Protein AF-A0A285Q2E7-F1 (afdb_monomer_lite)

Radius of gyration: 13.76 Å; chains: 1; bounding box: 37×29×34 Å

Secondary structure (DSSP, 8-state):
----PPPPGGGS---GGGEEEEEEEEE---TT-SEEEEEEEETTEEEEEEEETTS-S-TTS-EEEEEEEETTS--EEEEEEEEETTEEEEEEEE--HHHHHHH-

pLDDT: mean 83.94, std 13.63, range [31.27, 96.75]

Structure (mmCIF, N/CA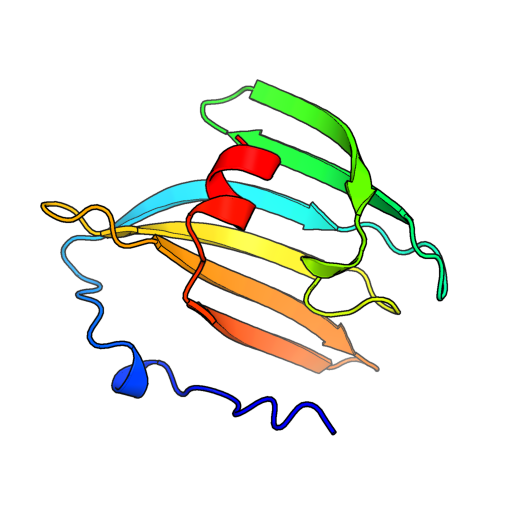/C/O backbone):
data_AF-A0A285Q2E7-F1
#
_entry.id   AF-A0A285Q2E7-F1
#
loop_
_atom_site.group_PDB
_atom_site.id
_atom_site.type_symbol
_atom_site.label_atom_id
_atom_site.label_alt_id
_atom_site.label_comp_id
_atom_site.label_asym_id
_atom_site.label_entity_id
_atom_site.label_seq_id
_atom_site.pdbx_PDB_ins_code
_atom_site.Cartn_x
_atom_site.Cartn_y
_atom_site.Cartn_z
_atom_site.occupancy
_atom_site.B_iso_or_equiv
_atom_site.auth_seq_id
_atom_site.auth_comp_id
_atom_site.auth_asym_id
_atom_site.auth_atom_id
_atom_site.pdbx_PDB_model_num
ATOM 1 N N . MET A 1 1 ? 23.354 -3.240 5.423 1.00 31.70 1 MET A N 1
ATOM 2 C CA . MET A 1 1 ? 22.626 -4.405 4.874 1.00 31.70 1 MET A CA 1
ATOM 3 C C . MET A 1 1 ? 21.254 -4.438 5.522 1.00 31.70 1 MET A C 1
ATOM 5 O O . MET A 1 1 ? 21.171 -4.747 6.703 1.00 31.70 1 MET A O 1
ATOM 9 N N . SER A 1 2 ? 20.209 -4.038 4.797 1.00 31.27 2 SER A N 1
ATOM 10 C CA . SER A 1 2 ? 18.835 -4.167 5.291 1.00 31.27 2 SER A CA 1
ATOM 11 C C . SER A 1 2 ? 18.463 -5.649 5.264 1.00 31.27 2 SER A C 1
ATOM 13 O O . SER A 1 2 ? 18.425 -6.256 4.195 1.00 31.27 2 SER A O 1
ATOM 15 N N . LYS A 1 3 ? 18.283 -6.256 6.440 1.00 31.28 3 LYS A N 1
ATOM 16 C CA . LYS A 1 3 ? 17.742 -7.611 6.579 1.00 31.28 3 LYS A CA 1
ATOM 17 C C . LYS A 1 3 ? 16.225 -7.508 6.426 1.00 31.28 3 LYS A C 1
ATOM 19 O O . LYS A 1 3 ? 15.515 -7.491 7.424 1.00 31.28 3 LYS A O 1
ATOM 24 N N . VAL A 1 4 ? 15.735 -7.358 5.197 1.00 40.91 4 VAL A N 1
ATOM 25 C CA . VAL A 1 4 ? 14.288 -7.386 4.944 1.00 40.91 4 VAL A CA 1
ATOM 26 C C . VAL A 1 4 ? 13.835 -8.830 5.150 1.00 40.91 4 VAL A C 1
ATOM 28 O O . VAL A 1 4 ? 14.170 -9.704 4.353 1.00 40.91 4 VAL A O 1
ATOM 31 N N . LYS A 1 5 ? 13.173 -9.098 6.278 1.00 49.78 5 LYS A N 1
ATOM 32 C CA . LYS A 1 5 ? 12.521 -10.380 6.545 1.00 49.78 5 LYS A CA 1
ATOM 33 C C . LYS A 1 5 ? 11.167 -10.336 5.846 1.00 49.78 5 LYS A C 1
ATOM 35 O O . LYS A 1 5 ? 10.355 -9.473 6.157 1.00 49.78 5 LYS A O 1
ATOM 40 N N . GLU A 1 6 ? 10.949 -11.245 4.908 1.00 56.50 6 GLU A N 1
ATOM 41 C CA . GLU A 1 6 ? 9.616 -11.508 4.375 1.00 56.50 6 GLU A CA 1
ATOM 42 C C . GLU A 1 6 ? 8.767 -12.082 5.518 1.00 56.50 6 GLU A C 1
ATOM 44 O O . GLU A 1 6 ? 9.124 -13.111 6.102 1.00 56.50 6 GLU A O 1
ATOM 49 N N . LEU A 1 7 ? 7.720 -11.355 5.914 1.00 61.34 7 LEU A N 1
ATOM 50 C CA . LEU A 1 7 ? 6.792 -11.785 6.956 1.00 61.34 7 LEU A CA 1
ATOM 51 C C . LEU A 1 7 ? 5.714 -12.655 6.321 1.00 61.34 7 LEU A C 1
ATOM 53 O O . LEU A 1 7 ? 5.147 -12.300 5.285 1.00 61.34 7 LEU A O 1
ATOM 57 N N . LYS A 1 8 ? 5.426 -13.799 6.943 1.00 66.38 8 LYS A N 1
ATOM 58 C CA . LYS A 1 8 ? 4.215 -14.549 6.611 1.00 66.38 8 LYS A CA 1
ATOM 59 C C . LYS A 1 8 ? 3.034 -13.877 7.289 1.00 66.38 8 LYS A C 1
ATOM 61 O O . LYS A 1 8 ? 3.206 -13.261 8.331 1.00 66.38 8 LYS A O 1
ATOM 66 N N . PHE A 1 9 ? 1.840 -14.033 6.726 1.00 69.62 9 PHE A N 1
ATOM 67 C CA . PHE A 1 9 ? 0.623 -13.478 7.320 1.00 69.62 9 PHE A CA 1
ATOM 68 C C . PHE A 1 9 ? 0.449 -13.898 8.790 1.00 69.62 9 PHE A C 1
ATOM 70 O O . PHE A 1 9 ? 0.187 -13.058 9.643 1.00 69.62 9 PHE A O 1
ATOM 77 N N . ASP A 1 10 ? 0.708 -15.172 9.092 1.00 74.94 10 ASP A N 1
ATOM 78 C CA . ASP A 1 10 ? 0.620 -15.728 10.449 1.00 74.94 10 ASP A CA 1
ATOM 79 C C . ASP A 1 10 ? 1.599 -15.073 11.446 1.00 74.94 10 ASP A C 1
ATOM 81 O O . ASP A 1 10 ? 1.396 -15.168 12.651 1.00 74.94 10 ASP A O 1
ATOM 85 N N . ASP A 1 11 ? 2.647 -14.390 10.964 1.00 77.81 11 ASP A N 1
ATOM 86 C CA . ASP A 1 11 ? 3.596 -13.652 11.808 1.00 77.81 11 ASP A CA 1
ATOM 87 C C . ASP A 1 11 ? 3.072 -12.254 12.212 1.00 77.81 11 ASP A C 1
ATOM 89 O O . ASP A 1 11 ? 3.754 -11.550 12.955 1.00 77.81 11 ASP A O 1
ATOM 93 N N . ILE A 1 12 ? 1.926 -11.805 11.680 1.00 76.56 12 ILE A N 1
ATOM 94 C CA . ILE A 1 12 ? 1.459 -10.408 11.780 1.00 76.56 12 ILE A CA 1
ATOM 95 C C . ILE A 1 12 ? 0.491 -10.196 12.963 1.00 76.56 12 ILE A C 1
ATOM 97 O O . ILE A 1 12 ? 0.164 -9.054 13.261 1.00 76.56 12 ILE A O 1
ATOM 101 N N . GLU A 1 13 ? 0.081 -11.254 13.679 1.00 77.12 13 GLU A N 1
ATOM 102 C CA . GLU A 1 13 ? -0.862 -11.190 14.825 1.00 77.12 13 GLU A CA 1
ATOM 103 C C . GLU A 1 13 ? -2.126 -10.341 14.539 1.00 77.12 13 GLU A C 1
ATOM 105 O O . GLU A 1 13 ? -2.688 -9.730 15.439 1.00 77.12 13 GLU A O 1
ATOM 110 N N . PHE A 1 14 ? -2.561 -10.288 13.274 1.00 80.69 14 PHE A N 1
ATOM 111 C CA . PHE A 1 14 ? -3.649 -9.431 12.795 1.00 80.69 14 PHE A CA 1
ATOM 112 C C . PHE A 1 14 ? -4.947 -10.227 12.644 1.00 80.69 14 PHE A C 1
ATOM 114 O O . PHE A 1 14 ? -4.971 -11.242 11.937 1.00 80.69 14 PHE A O 1
ATOM 121 N N . GLU A 1 15 ? -6.036 -9.760 13.253 1.00 78.81 15 GLU A N 1
ATOM 122 C CA . GLU A 1 15 ? -7.335 -10.434 13.199 1.00 78.81 15 GLU A CA 1
ATOM 123 C C . GLU A 1 15 ? -8.091 -10.085 11.901 1.00 78.81 15 GLU A C 1
ATOM 125 O O . GLU A 1 15 ? -8.545 -8.963 11.678 1.00 78.81 15 GLU A O 1
ATOM 130 N N . ILE A 1 16 ? -8.214 -11.059 10.987 1.00 67.69 16 ILE A N 1
ATOM 131 C CA . ILE A 1 16 ? -8.817 -10.853 9.653 1.00 67.69 16 ILE A CA 1
ATOM 132 C C . ILE A 1 16 ? -10.320 -10.557 9.737 1.00 67.69 16 ILE A C 1
ATOM 134 O O . ILE A 1 16 ? -10.838 -9.757 8.953 1.00 67.69 16 ILE A O 1
ATOM 138 N N . ASP A 1 17 ? -11.029 -11.240 10.632 1.00 77.12 17 ASP A N 1
ATOM 139 C CA . ASP A 1 17 ? -12.489 -11.189 10.767 1.00 77.12 17 ASP A CA 1
ATOM 140 C C . ASP A 1 17 ? -13.006 -9.860 11.327 1.00 77.12 17 ASP A C 1
ATOM 142 O O . ASP A 1 17 ? -14.178 -9.536 11.134 1.00 77.12 17 ASP A O 1
ATOM 146 N N . SER A 1 18 ? -12.114 -9.067 11.914 1.00 75.38 18 SER A N 1
ATOM 147 C CA . SER A 1 18 ? -12.376 -7.729 12.434 1.00 75.38 18 SER A CA 1
ATOM 148 C C . SER A 1 18 ? -11.599 -6.678 11.639 1.00 75.38 18 SER A C 1
ATOM 150 O O . SER A 1 18 ? -11.003 -5.788 12.223 1.00 75.38 18 SER A O 1
ATOM 152 N N . SER A 1 19 ? -11.516 -6.775 10.306 1.00 82.44 19 SER A N 1
ATOM 153 C CA . SER A 1 19 ? -10.682 -5.865 9.503 1.00 82.44 19 SER A CA 1
ATOM 154 C C . SER A 1 19 ? -11.420 -5.175 8.356 1.00 82.44 19 SER A C 1
ATOM 156 O O . SER A 1 19 ? -12.311 -5.739 7.719 1.00 82.44 19 SER A O 1
ATOM 158 N N . GLN A 1 20 ? -11.019 -3.934 8.054 1.00 88.69 20 GLN A N 1
ATOM 159 C CA . GLN A 1 20 ? -11.637 -3.113 7.016 1.00 88.69 20 GLN A CA 1
ATOM 160 C C . GLN A 1 20 ? -10.602 -2.499 6.066 1.00 88.69 20 GLN A C 1
ATOM 162 O O . GLN A 1 20 ? -9.702 -1.756 6.467 1.00 88.69 20 GLN A O 1
ATOM 167 N N . GLN A 1 21 ? -10.772 -2.739 4.761 1.00 90.94 21 GLN A N 1
ATOM 168 C CA . GLN A 1 21 ? -10.076 -1.966 3.732 1.00 90.94 21 GLN A CA 1
ATOM 169 C C . GLN A 1 21 ? -10.532 -0.505 3.785 1.00 90.94 21 GLN A C 1
ATOM 171 O O . GLN A 1 21 ? -11.721 -0.221 3.637 1.00 90.94 21 GLN A O 1
ATOM 176 N N . PHE A 1 22 ? -9.586 0.431 3.876 1.00 92.94 22 PHE A N 1
ATOM 177 C CA . PHE A 1 22 ? -9.906 1.862 3.848 1.00 92.94 22 PHE A CA 1
ATOM 178 C C . PHE A 1 22 ? -9.281 2.616 2.671 1.00 92.94 22 PHE A C 1
ATOM 180 O O . PHE A 1 22 ? -9.767 3.694 2.319 1.00 92.94 22 PHE A O 1
ATOM 187 N N . ALA A 1 23 ? -8.231 2.079 2.044 1.00 95.38 23 ALA A N 1
ATOM 188 C CA . ALA A 1 23 ? -7.595 2.715 0.895 1.00 95.38 23 ALA A CA 1
ATOM 189 C C . ALA A 1 23 ? -6.951 1.718 -0.073 1.00 95.38 23 ALA A C 1
ATOM 191 O O . ALA A 1 23 ? -6.527 0.625 0.305 1.00 95.38 23 ALA A O 1
ATOM 192 N N . THR A 1 24 ? -6.827 2.140 -1.327 1.00 96.56 24 THR A N 1
ATOM 193 C CA . THR A 1 24 ? -6.008 1.487 -2.351 1.00 96.56 24 THR A CA 1
ATOM 194 C C . THR A 1 24 ? -4.976 2.483 -2.856 1.00 96.56 24 THR A C 1
ATOM 196 O O . THR A 1 24 ? -5.320 3.619 -3.174 1.00 96.56 24 THR A O 1
ATOM 199 N N . VAL A 1 25 ? -3.717 2.066 -2.934 1.00 95.31 25 VAL A N 1
ATOM 200 C CA . VAL A 1 25 ? -2.599 2.890 -3.390 1.00 95.31 25 VAL A CA 1
ATOM 201 C C . VAL A 1 25 ? -1.915 2.204 -4.560 1.00 95.31 25 VAL A C 1
ATOM 203 O O . VAL A 1 25 ? -1.535 1.036 -4.476 1.00 95.31 25 VAL A O 1
ATOM 206 N N . LEU A 1 26 ? -1.765 2.934 -5.657 1.00 94.12 26 LEU A N 1
ATOM 207 C CA . LEU A 1 26 ? -1.045 2.496 -6.843 1.00 94.12 26 LEU A CA 1
ATOM 208 C C . LEU A 1 26 ? 0.296 3.223 -6.886 1.00 94.12 26 LEU A C 1
ATOM 210 O O . LEU A 1 26 ? 0.333 4.452 -6.839 1.00 94.12 26 LEU A O 1
ATOM 214 N N . PHE A 1 27 ? 1.373 2.454 -6.997 1.00 91.88 27 PHE A N 1
ATOM 215 C CA . PHE A 1 27 ? 2.721 2.959 -7.221 1.00 91.88 27 PHE A CA 1
ATOM 216 C C . PHE A 1 27 ? 3.079 2.720 -8.681 1.00 91.88 27 PHE A C 1
ATOM 218 O O . PHE A 1 27 ? 3.179 1.569 -9.134 1.00 91.88 27 PHE A O 1
ATOM 225 N N . ASP A 1 28 ? 3.225 3.805 -9.433 1.00 87.69 28 ASP A N 1
ATOM 226 C CA . ASP A 1 28 ? 3.538 3.730 -10.849 1.00 87.69 28 ASP A CA 1
ATOM 227 C C . ASP A 1 28 ? 5.031 3.485 -11.082 1.00 87.69 28 ASP A C 1
ATOM 229 O O . ASP A 1 28 ? 5.906 3.849 -10.291 1.00 87.69 28 ASP A O 1
ATOM 233 N N . ARG A 1 29 ? 5.338 2.824 -12.199 1.00 78.56 29 ARG A N 1
ATOM 234 C CA . ARG A 1 29 ? 6.725 2.530 -12.553 1.00 78.56 29 ARG A CA 1
ATOM 235 C C . ARG A 1 29 ? 7.375 3.782 -13.123 1.00 78.56 29 ARG A C 1
ATOM 237 O O . ARG A 1 29 ? 7.051 4.159 -14.245 1.00 78.56 29 ARG A O 1
ATOM 244 N N . ASP A 1 30 ? 8.395 4.277 -12.436 1.00 71.81 30 ASP A N 1
ATOM 245 C CA . ASP A 1 30 ? 9.367 5.198 -13.016 1.00 71.81 30 ASP A CA 1
ATOM 246 C C . ASP A 1 30 ? 10.782 4.720 -12.663 1.00 71.81 30 ASP A C 1
ATOM 248 O O . ASP A 1 30 ? 11.188 4.707 -11.506 1.00 71.81 30 ASP A O 1
ATOM 252 N N . GLY A 1 31 ? 11.470 4.129 -13.644 1.00 64.88 31 GLY A N 1
ATOM 253 C CA . GLY A 1 31 ? 12.588 3.204 -13.423 1.00 64.88 31 GLY A CA 1
ATOM 254 C C . GLY A 1 31 ? 13.694 3.742 -12.510 1.00 64.88 31 GLY A C 1
ATOM 255 O O . GLY A 1 31 ? 14.235 4.798 -12.784 1.00 64.88 31 GLY A O 1
ATOM 256 N N . ASP A 1 32 ? 14.048 2.983 -11.464 1.00 68.94 32 ASP A N 1
ATOM 257 C CA . ASP A 1 32 ? 15.116 3.254 -10.477 1.00 68.94 32 ASP A CA 1
ATOM 258 C C . ASP A 1 32 ? 15.163 4.684 -9.891 1.00 68.94 32 ASP A C 1
ATOM 260 O O . ASP A 1 32 ? 16.127 5.028 -9.207 1.00 68.94 32 ASP A O 1
ATOM 264 N N . GLN A 1 33 ? 14.116 5.491 -10.089 1.00 79.50 33 GLN A N 1
ATOM 265 C CA . GLN A 1 33 ? 14.046 6.859 -9.594 1.00 79.50 33 GLN A CA 1
ATOM 266 C C . GLN A 1 33 ? 13.784 6.890 -8.085 1.00 79.50 33 GLN A C 1
ATOM 268 O O . GLN A 1 33 ? 13.231 5.953 -7.493 1.00 79.50 33 GLN A O 1
ATOM 273 N N . GLU A 1 34 ? 14.211 7.980 -7.447 1.00 82.94 34 GLU A N 1
ATOM 274 C CA . GLU A 1 34 ? 13.914 8.242 -6.035 1.00 82.94 34 GLU A CA 1
ATOM 275 C C . GLU A 1 34 ? 12.444 8.614 -5.825 1.00 82.94 34 GLU A C 1
ATOM 277 O O . GLU A 1 34 ? 11.876 8.284 -4.785 1.00 82.94 34 GLU A O 1
ATOM 282 N N . GLU A 1 35 ? 11.818 9.210 -6.839 1.00 87.56 35 GLU A N 1
ATOM 283 C CA . GLU A 1 35 ? 10.401 9.556 -6.849 1.00 87.56 35 GLU A CA 1
ATOM 284 C C . GLU A 1 35 ? 9.577 8.541 -7.661 1.00 87.56 35 GLU A C 1
ATOM 286 O O . GLU A 1 35 ? 10.068 7.889 -8.583 1.00 87.56 35 GLU A O 1
ATOM 291 N N . THR A 1 36 ? 8.307 8.382 -7.300 1.00 89.94 36 THR A N 1
ATOM 292 C CA . THR A 1 36 ? 7.314 7.561 -8.003 1.00 89.94 36 THR A CA 1
ATOM 293 C C . THR A 1 36 ? 5.981 8.301 -8.024 1.00 89.94 36 THR A C 1
ATOM 295 O O . THR A 1 36 ? 5.640 9.016 -7.079 1.00 89.94 36 THR A O 1
ATOM 298 N N . LEU A 1 37 ? 5.212 8.142 -9.100 1.00 92.06 37 LEU A N 1
ATOM 299 C CA . LEU A 1 37 ? 3.843 8.638 -9.145 1.00 92.06 37 LEU A CA 1
ATOM 300 C C . LEU A 1 37 ? 2.970 7.750 -8.251 1.00 92.06 37 LEU A C 1
ATOM 302 O O . LEU A 1 37 ? 2.813 6.552 -8.497 1.00 92.06 37 LEU A O 1
ATOM 306 N N . ILE A 1 38 ? 2.396 8.345 -7.212 1.00 94.31 38 ILE A N 1
ATOM 307 C CA . ILE A 1 38 ? 1.532 7.676 -6.244 1.00 94.31 38 ILE A CA 1
ATOM 308 C C . ILE A 1 38 ? 0.094 8.102 -6.513 1.00 94.31 38 ILE A C 1
ATOM 310 O O . ILE A 1 38 ? -0.214 9.292 -6.583 1.00 94.31 38 ILE A O 1
ATOM 314 N N . THR A 1 39 ? -0.802 7.126 -6.650 1.00 96.50 39 THR A N 1
ATOM 315 C CA . THR A 1 39 ? -2.248 7.366 -6.745 1.00 96.50 39 THR A CA 1
ATOM 316 C C . THR A 1 39 ? -2.952 6.724 -5.562 1.00 96.50 39 THR A C 1
ATOM 318 O O . THR A 1 39 ? -2.920 5.506 -5.409 1.00 96.50 39 THR A O 1
ATOM 321 N N . VAL A 1 40 ? -3.618 7.535 -4.745 1.00 96.56 40 VAL A N 1
ATOM 322 C CA . VAL A 1 40 ? -4.372 7.112 -3.564 1.00 96.56 40 VAL A CA 1
ATOM 323 C C . VAL A 1 40 ? -5.869 7.186 -3.852 1.00 96.56 40 VAL A C 1
ATOM 325 O O . VAL A 1 40 ? -6.393 8.242 -4.204 1.00 96.56 40 VAL A O 1
ATOM 328 N N . ILE A 1 41 ? -6.565 6.068 -3.656 1.00 96.50 41 ILE A N 1
ATOM 329 C CA . ILE A 1 41 ? -8.017 5.932 -3.776 1.00 96.50 41 ILE A CA 1
ATOM 330 C C . ILE A 1 41 ? -8.579 5.626 -2.384 1.00 96.50 41 ILE A C 1
ATOM 332 O O . ILE A 1 41 ? -8.348 4.546 -1.838 1.00 96.50 41 ILE A O 1
ATOM 336 N N . LYS A 1 42 ? -9.309 6.575 -1.792 1.00 94.81 42 LYS A N 1
ATOM 337 C CA . LYS A 1 42 ? -9.835 6.477 -0.417 1.00 94.81 42 LYS A CA 1
ATOM 338 C C . LYS A 1 42 ? -11.171 7.203 -0.302 1.00 94.81 42 LYS A C 1
ATOM 340 O O . LYS A 1 42 ? -11.285 8.359 -0.699 1.00 94.81 42 LYS A O 1
ATOM 345 N N . GLY A 1 43 ? -12.190 6.532 0.244 1.00 90.06 43 GLY A N 1
ATOM 346 C CA . GLY A 1 43 ? -13.509 7.136 0.496 1.00 90.06 43 GLY A CA 1
ATOM 347 C C . GLY A 1 43 ? -14.163 7.767 -0.742 1.00 90.06 43 GLY A C 1
ATOM 348 O O . GLY A 1 43 ? -14.743 8.846 -0.647 1.00 90.06 43 GLY A O 1
ATOM 349 N N . GLY A 1 44 ? -13.997 7.149 -1.918 1.00 89.94 44 GLY A N 1
ATOM 350 C CA . GLY A 1 44 ? -14.513 7.660 -3.195 1.00 89.94 44 GLY A CA 1
ATOM 351 C C . GLY A 1 44 ? -13.729 8.832 -3.799 1.00 89.94 44 GLY A C 1
ATOM 352 O O . GLY A 1 44 ? -14.116 9.340 -4.848 1.00 89.94 44 GLY A O 1
ATOM 353 N N . LYS A 1 45 ? -12.629 9.263 -3.170 1.00 94.50 45 LYS A N 1
ATOM 354 C CA . LYS A 1 45 ? -11.734 10.308 -3.682 1.00 94.50 45 LYS A CA 1
ATOM 355 C C . LYS A 1 45 ? -10.481 9.692 -4.294 1.00 94.50 45 LYS A C 1
ATOM 357 O O . LYS A 1 45 ? -10.010 8.655 -3.826 1.00 94.50 45 LYS A O 1
ATOM 362 N N . ILE A 1 46 ? -9.946 10.363 -5.312 1.00 96.75 46 ILE A N 1
ATOM 363 C CA . ILE A 1 46 ? -8.696 10.007 -5.987 1.00 96.75 46 ILE A CA 1
ATOM 364 C C . ILE A 1 46 ? -7.738 11.188 -5.839 1.00 96.75 46 ILE A C 1
ATOM 366 O O . ILE A 1 46 ? -8.052 12.286 -6.293 1.00 96.75 46 ILE A O 1
ATOM 370 N N . ASN A 1 47 ? -6.583 10.951 -5.221 1.00 96.44 47 ASN A N 1
ATOM 371 C CA . ASN A 1 47 ? -5.494 11.917 -5.100 1.00 96.44 47 ASN A CA 1
ATOM 372 C C . ASN A 1 47 ? -4.250 11.347 -5.779 1.00 96.44 47 ASN A C 1
ATOM 374 O O . ASN A 1 47 ? -3.915 10.184 -5.567 1.00 96.44 47 ASN A O 1
ATOM 378 N N . GLN A 1 48 ? -3.559 12.156 -6.577 1.00 96.31 48 GLN A N 1
ATOM 379 C CA . GLN A 1 48 ? -2.353 11.740 -7.286 1.00 96.31 48 GLN A CA 1
ATOM 380 C C . GLN A 1 48 ? -1.239 12.764 -7.075 1.00 96.31 48 GLN A C 1
ATOM 382 O O . GLN A 1 48 ? -1.487 13.967 -7.153 1.00 96.31 48 GLN A O 1
ATOM 387 N N . PHE A 1 49 ? -0.028 12.285 -6.799 1.00 94.75 49 PHE A N 1
ATOM 388 C CA . PHE A 1 49 ? 1.146 13.123 -6.555 1.00 94.75 49 PHE A CA 1
ATOM 389 C C . PHE A 1 49 ? 2.446 12.360 -6.838 1.00 94.75 49 PHE A C 1
ATOM 391 O O . PHE A 1 49 ? 2.480 11.133 -6.771 1.00 94.75 49 PHE A O 1
ATOM 398 N N . ASN A 1 50 ? 3.524 13.087 -7.136 1.00 92.88 50 ASN A N 1
ATOM 399 C CA . ASN A 1 50 ? 4.872 12.515 -7.138 1.00 92.88 50 ASN A CA 1
ATOM 400 C C . ASN A 1 50 ? 5.358 12.419 -5.690 1.00 92.88 50 ASN A C 1
ATOM 402 O O . ASN A 1 50 ? 5.296 13.404 -4.953 1.00 92.88 50 ASN A O 1
ATOM 406 N N . GLY A 1 51 ? 5.790 11.232 -5.278 1.00 89.06 51 GLY A N 1
ATOM 407 C CA . GLY A 1 51 ? 6.174 10.945 -3.903 1.00 89.06 51 GLY A CA 1
ATOM 408 C C . GLY A 1 51 ? 7.390 10.036 -3.790 1.00 89.06 51 GLY A C 1
ATOM 409 O O . GLY A 1 51 ? 7.954 9.596 -4.785 1.00 89.06 51 GLY A O 1
ATOM 410 N N . ASP A 1 52 ? 7.799 9.757 -2.557 1.00 87.19 52 ASP A N 1
ATOM 411 C CA . ASP A 1 52 ? 9.003 8.990 -2.245 1.00 87.19 52 ASP A CA 1
ATOM 412 C C . ASP A 1 52 ? 8.808 7.495 -2.554 1.00 87.19 52 ASP A C 1
ATOM 414 O O . ASP A 1 52 ? 7.890 6.833 -2.056 1.00 87.19 52 ASP A O 1
ATOM 418 N N . ASN A 1 53 ? 9.720 6.936 -3.349 1.00 85.75 53 ASN A N 1
ATOM 419 C CA . ASN A 1 53 ? 9.714 5.538 -3.765 1.00 85.75 53 ASN A CA 1
ATOM 420 C C . ASN A 1 53 ? 10.100 4.559 -2.632 1.00 85.75 53 ASN A C 1
ATOM 422 O O . ASN A 1 53 ? 10.161 3.349 -2.856 1.00 85.75 53 ASN A O 1
ATOM 426 N N . LYS A 1 54 ? 10.374 5.031 -1.406 1.00 86.62 54 LYS A N 1
ATOM 427 C CA . LYS A 1 54 ? 10.676 4.176 -0.241 1.00 86.62 54 LYS A CA 1
ATOM 428 C C . LYS A 1 54 ? 9.507 3.300 0.216 1.00 86.62 54 LYS A C 1
ATOM 430 O O . LYS A 1 54 ? 9.757 2.239 0.780 1.00 86.62 54 LYS A O 1
ATOM 435 N N . TYR A 1 55 ? 8.260 3.724 -0.011 1.00 85.94 55 TYR A N 1
ATOM 436 C CA . TYR A 1 55 ? 7.062 2.971 0.402 1.00 85.94 55 TYR A CA 1
ATOM 437 C C . TYR A 1 55 ? 6.533 2.025 -0.679 1.00 85.94 55 TYR A C 1
ATOM 439 O O . TYR A 1 55 ? 5.688 1.169 -0.395 1.00 85.94 55 TYR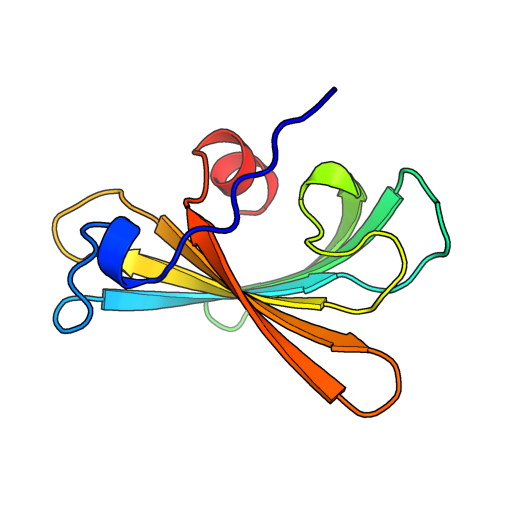 A O 1
ATOM 447 N N . ASN A 1 56 ? 7.058 2.150 -1.899 1.00 86.69 56 ASN A N 1
ATOM 448 C CA . ASN A 1 56 ? 6.765 1.248 -2.995 1.00 86.69 56 ASN A CA 1
ATOM 449 C C . ASN A 1 56 ? 7.402 -0.127 -2.707 1.00 86.69 56 ASN A C 1
ATOM 451 O O . ASN A 1 56 ? 8.628 -0.211 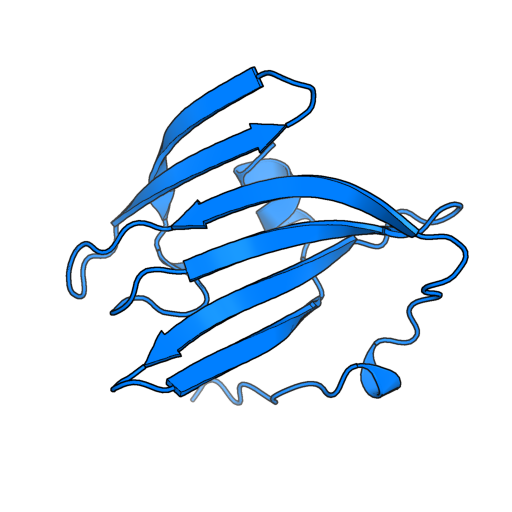-2.575 1.00 86.69 56 ASN A O 1
ATOM 455 N N . PRO A 1 57 ? 6.620 -1.222 -2.661 1.00 85.12 57 PRO A N 1
ATOM 456 C CA . PRO A 1 57 ? 7.164 -2.567 -2.447 1.00 85.12 57 PRO A CA 1
ATOM 457 C C . PRO A 1 57 ? 8.119 -2.997 -3.575 1.00 85.12 57 PRO A C 1
ATOM 459 O O . PRO A 1 57 ? 8.927 -3.909 -3.411 1.00 85.12 57 PRO A O 1
ATOM 462 N N . SER A 1 58 ? 8.081 -2.332 -4.737 1.00 80.12 58 SER A N 1
ATOM 463 C CA . SER A 1 58 ? 9.025 -2.580 -5.818 1.00 80.12 58 SER A CA 1
ATOM 464 C C . SER A 1 58 ? 9.364 -1.321 -6.616 1.00 80.12 58 SER A C 1
ATOM 466 O O . SER A 1 58 ? 8.686 -0.985 -7.580 1.00 80.12 58 SER A O 1
ATOM 468 N N . LYS A 1 59 ? 10.522 -0.707 -6.336 1.00 75.12 59 LYS A N 1
ATOM 469 C CA . LYS A 1 59 ? 11.040 0.463 -7.086 1.00 75.12 59 LYS A CA 1
ATOM 470 C C . LYS A 1 59 ? 11.066 0.301 -8.612 1.00 75.12 59 LYS A C 1
ATOM 472 O O . LYS A 1 59 ? 11.061 1.274 -9.355 1.00 75.12 59 LYS A O 1
ATOM 477 N N . ARG A 1 60 ? 11.145 -0.941 -9.095 1.00 73.50 60 ARG A N 1
ATOM 478 C CA . ARG A 1 60 ? 11.307 -1.278 -10.519 1.00 73.50 60 ARG A CA 1
ATOM 479 C C . ARG A 1 60 ? 10.007 -1.680 -11.208 1.00 73.50 60 ARG A C 1
ATOM 481 O O . ARG A 1 60 ? 10.035 -1.972 -12.407 1.00 73.50 60 ARG A O 1
ATOM 488 N N . ARG A 1 61 ? 8.898 -1.802 -10.476 1.00 78.88 61 ARG A N 1
ATOM 489 C CA . ARG A 1 61 ? 7.670 -2.436 -10.972 1.00 78.88 61 ARG A CA 1
ATOM 490 C C . ARG A 1 61 ? 6.454 -1.654 -10.507 1.00 78.88 61 ARG A C 1
ATOM 492 O O . ARG A 1 61 ? 6.493 -0.980 -9.489 1.00 78.88 61 ARG A O 1
ATOM 499 N N . ARG A 1 62 ? 5.366 -1.781 -11.263 1.00 84.25 62 ARG A N 1
ATOM 500 C CA . ARG A 1 62 ? 4.067 -1.323 -10.780 1.00 84.25 62 ARG A CA 1
ATOM 501 C C . ARG A 1 62 ? 3.652 -2.187 -9.602 1.00 84.25 62 ARG A C 1
ATOM 503 O O . ARG A 1 62 ? 3.774 -3.415 -9.669 1.00 84.25 62 ARG A O 1
ATOM 510 N N . ALA A 1 63 ? 3.144 -1.536 -8.571 1.00 89.31 63 ALA A N 1
ATOM 511 C CA . ALA A 1 63 ? 2.578 -2.198 -7.415 1.00 89.31 63 ALA A CA 1
ATOM 512 C C . ALA A 1 63 ? 1.218 -1.591 -7.083 1.00 89.31 63 ALA A C 1
ATOM 514 O O . ALA A 1 63 ? 1.016 -0.385 -7.202 1.00 89.31 63 ALA A O 1
ATOM 515 N N . SER A 1 64 ? 0.292 -2.443 -6.660 1.00 93.12 64 SER A N 1
ATOM 516 C CA . SER A 1 64 ? -0.992 -2.028 -6.104 1.00 93.12 64 SER A CA 1
ATOM 517 C C . SER A 1 64 ? -1.070 -2.538 -4.681 1.00 93.12 64 SER A C 1
ATOM 519 O O . SER A 1 64 ? -0.973 -3.744 -4.476 1.00 93.12 64 SER A O 1
ATOM 521 N N . CYS A 1 65 ? -1.260 -1.651 -3.716 1.00 95.06 65 CYS A N 1
ATOM 522 C CA . CYS A 1 65 ? -1.379 -2.002 -2.311 1.00 95.06 65 CYS A CA 1
ATOM 523 C C . CYS A 1 65 ? -2.757 -1.622 -1.777 1.00 95.06 65 CYS A C 1
ATOM 525 O O . CYS A 1 65 ? -3.253 -0.522 -2.013 1.00 95.06 65 CYS A O 1
ATOM 527 N N . VAL A 1 66 ? -3.373 -2.535 -1.040 1.00 95.81 66 VAL A N 1
ATOM 528 C CA . VAL A 1 66 ? -4.597 -2.287 -0.281 1.00 95.81 66 VAL A CA 1
ATOM 529 C C . VAL A 1 66 ? -4.216 -2.110 1.178 1.00 95.81 66 VAL A C 1
ATOM 531 O O . VAL A 1 66 ? -3.522 -2.963 1.724 1.00 95.81 66 VAL A O 1
ATOM 534 N N . TYR A 1 67 ? -4.663 -1.016 1.793 1.00 95.19 67 TYR A N 1
ATOM 535 C CA . TYR A 1 67 ? -4.448 -0.744 3.211 1.00 95.19 67 TYR A CA 1
ATOM 536 C C . TYR A 1 67 ? -5.682 -1.173 3.991 1.00 95.19 67 TYR A C 1
ATOM 538 O O . TYR A 1 67 ? -6.807 -0.755 3.685 1.00 95.19 67 TYR A O 1
ATOM 546 N N . VAL A 1 68 ? -5.442 -2.015 4.988 1.00 93.25 68 VAL A N 1
ATOM 547 C CA . VAL A 1 68 ? -6.462 -2.634 5.828 1.00 93.25 68 VAL A CA 1
ATOM 548 C C . VAL A 1 68 ? -6.189 -2.235 7.269 1.00 93.25 68 VAL A C 1
ATOM 550 O O . VAL A 1 68 ? -5.068 -2.398 7.752 1.00 93.25 68 VAL A O 1
ATOM 553 N N . LYS A 1 69 ? -7.210 -1.693 7.931 1.00 92.56 69 LYS A N 1
ATOM 554 C CA . LYS A 1 69 ? -7.172 -1.342 9.347 1.00 92.56 69 LYS A CA 1
ATOM 555 C C . LYS A 1 69 ? -7.898 -2.418 10.150 1.00 92.56 69 LYS A C 1
ATOM 557 O O . LYS A 1 69 ? -8.959 -2.873 9.729 1.00 92.56 69 LYS A O 1
ATOM 562 N N . GLU A 1 70 ? -7.322 -2.812 11.275 1.00 89.88 70 GLU A N 1
ATOM 563 C CA . GLU A 1 70 ? -7.977 -3.690 12.246 1.00 89.88 70 GLU A CA 1
ATOM 564 C C . GLU A 1 70 ? -8.988 -2.889 13.079 1.00 89.88 70 GLU A C 1
ATOM 566 O O . GLU A 1 70 ? -8.738 -1.758 13.501 1.00 89.88 70 GLU A O 1
ATOM 571 N N . GLU A 1 71 ? -10.174 -3.448 13.267 1.00 85.44 71 GLU A N 1
ATOM 572 C CA . GLU A 1 71 ? -11.233 -2.877 14.083 1.00 85.44 71 GLU A CA 1
ATOM 573 C C . GLU A 1 71 ? -10.851 -2.991 15.561 1.00 85.44 71 GLU A C 1
ATOM 575 O O . GLU A 1 71 ? -10.384 -4.019 16.039 1.00 85.44 71 GLU A O 1
ATOM 580 N N . GLY A 1 72 ? -11.042 -1.906 16.311 1.00 80.81 72 GLY A N 1
ATOM 581 C CA . GLY A 1 72 ? -10.699 -1.865 17.735 1.00 80.81 72 GLY A CA 1
ATOM 582 C C . GLY A 1 72 ? -9.224 -1.583 18.042 1.00 80.81 72 GLY A C 1
ATOM 583 O O . GLY A 1 72 ? -8.914 -1.284 19.196 1.00 80.81 72 GLY A O 1
ATOM 584 N N . THR A 1 73 ? -8.335 -1.573 17.044 1.00 80.94 73 THR A N 1
ATOM 585 C CA . THR A 1 73 ? -6.934 -1.152 17.194 1.00 80.94 73 THR A CA 1
ATOM 586 C C . THR A 1 73 ? -6.588 -0.040 16.193 1.00 80.94 73 THR A C 1
ATOM 588 O O . THR A 1 73 ? -7.387 0.341 15.335 1.00 80.94 73 THR A O 1
ATOM 591 N N . ASP A 1 74 ? -5.389 0.534 16.317 1.00 82.38 74 ASP A N 1
ATOM 592 C CA . ASP A 1 74 ? -4.830 1.443 15.304 1.00 82.38 74 ASP A CA 1
ATOM 593 C C . ASP A 1 74 ? -3.852 0.737 14.349 1.00 82.38 74 ASP A C 1
ATOM 595 O O . ASP A 1 74 ? -3.170 1.382 13.550 1.00 82.38 74 ASP A O 1
ATOM 599 N N . SER A 1 75 ? -3.810 -0.597 14.387 1.00 89.31 75 SER A N 1
ATOM 600 C CA . SER A 1 75 ? -2.940 -1.405 13.540 1.00 89.31 75 SER A CA 1
ATOM 601 C C . SER A 1 75 ? -3.378 -1.336 12.079 1.00 89.31 75 SER A C 1
ATOM 603 O O . SER A 1 75 ? -4.558 -1.461 11.742 1.00 89.31 75 SER A O 1
ATOM 605 N N . THR A 1 76 ? -2.408 -1.147 11.185 1.00 92.44 76 THR A N 1
ATOM 606 C CA . THR A 1 76 ? -2.634 -1.158 9.738 1.00 92.44 76 THR A CA 1
ATOM 607 C C . THR A 1 76 ? -1.641 -2.087 9.059 1.00 92.44 76 THR A C 1
ATOM 609 O O . THR A 1 76 ? -0.435 -2.043 9.318 1.00 92.44 76 THR A O 1
ATOM 612 N N . ILE A 1 77 ? -2.151 -2.894 8.136 1.00 92.50 77 ILE A N 1
ATOM 613 C CA . ILE A 1 77 ? -1.341 -3.685 7.213 1.00 92.50 77 ILE A CA 1
ATOM 614 C C . ILE A 1 77 ? -1.577 -3.199 5.787 1.00 92.50 77 ILE A C 1
ATOM 616 O O . ILE A 1 77 ? -2.625 -2.629 5.466 1.00 92.50 77 ILE A O 1
ATOM 620 N N . LYS A 1 78 ? -0.605 -3.446 4.910 1.00 92.56 78 LYS A N 1
ATOM 621 C CA . LYS A 1 78 ? -0.784 -3.306 3.467 1.00 92.56 78 LYS A CA 1
ATOM 622 C C . LYS A 1 78 ? -0.564 -4.640 2.779 1.00 92.56 78 LYS A C 1
ATOM 624 O O . LYS A 1 78 ? 0.418 -5.335 3.035 1.00 92.56 78 LYS A O 1
ATOM 629 N N . ILE A 1 79 ? -1.480 -4.971 1.881 1.00 92.12 79 ILE A N 1
ATOM 630 C CA . ILE A 1 79 ? -1.424 -6.156 1.031 1.00 92.12 79 ILE A CA 1
ATOM 631 C C . ILE A 1 79 ? -1.102 -5.670 -0.373 1.00 92.12 79 ILE A C 1
ATOM 633 O O . ILE A 1 79 ? -1.906 -4.980 -1.001 1.00 92.12 79 ILE A O 1
ATOM 637 N N . CYS A 1 80 ? 0.087 -5.997 -0.856 1.00 92.25 80 CYS A N 1
ATOM 638 C CA . CYS A 1 80 ? 0.625 -5.501 -2.107 1.00 92.25 80 CYS A CA 1
ATOM 639 C C . CYS A 1 80 ? 0.650 -6.596 -3.169 1.00 92.25 80 CYS A C 1
ATOM 641 O O . CYS A 1 80 ? 1.132 -7.700 -2.944 1.00 92.25 80 CYS A O 1
ATOM 643 N N . THR A 1 81 ? 0.163 -6.262 -4.358 1.00 91.38 81 THR A N 1
ATOM 644 C CA . THR A 1 81 ? 0.247 -7.088 -5.560 1.00 91.38 81 THR A CA 1
ATOM 645 C C . THR A 1 81 ? 1.318 -6.513 -6.480 1.00 91.38 81 THR A C 1
ATOM 647 O O . THR A 1 81 ? 1.218 -5.358 -6.905 1.00 91.38 81 THR A O 1
ATOM 650 N N . VAL A 1 82 ? 2.332 -7.315 -6.809 1.00 88.69 82 VAL A N 1
ATOM 651 C CA . VAL A 1 82 ? 3.456 -6.927 -7.674 1.00 88.69 82 VAL A CA 1
ATOM 652 C C . VAL A 1 82 ? 3.571 -7.908 -8.837 1.00 88.69 82 VAL A C 1
ATOM 654 O O . VAL A 1 82 ? 3.748 -9.109 -8.645 1.00 88.69 82 VAL A O 1
ATOM 657 N N . GLN A 1 83 ? 3.520 -7.412 -10.074 1.00 82.38 83 GLN A N 1
ATOM 658 C CA . GLN A 1 83 ? 3.708 -8.257 -11.259 1.00 82.38 83 GLN A CA 1
ATOM 659 C C . GLN A 1 83 ? 5.194 -8.411 -11.607 1.00 82.38 83 GLN A C 1
ATOM 661 O O . GLN A 1 83 ? 5.916 -7.427 -11.784 1.00 82.38 83 GLN A O 1
ATOM 666 N N . HIS A 1 84 ? 5.663 -9.652 -11.765 1.00 77.38 84 HIS A N 1
ATOM 667 C CA . HIS A 1 84 ? 7.035 -9.971 -12.149 1.00 77.38 84 HIS A CA 1
ATOM 668 C C . HIS A 1 84 ? 7.104 -11.106 -13.178 1.00 77.38 84 HIS A C 1
ATOM 670 O O . HIS A 1 84 ? 6.828 -12.253 -12.855 1.00 77.38 84 HIS A O 1
ATOM 676 N N . LYS A 1 85 ? 7.554 -10.798 -14.407 1.00 80.38 85 LYS A N 1
ATOM 677 C CA . LYS A 1 85 ? 7.872 -11.790 -15.462 1.00 80.38 85 LYS A CA 1
ATOM 678 C C . LYS A 1 85 ? 6.762 -12.834 -15.702 1.00 80.38 85 LYS A C 1
ATOM 680 O O . LYS A 1 85 ? 7.045 -14.018 -15.831 1.00 80.38 85 LYS A O 1
ATOM 685 N N . GLY A 1 86 ? 5.505 -12.392 -15.762 1.00 78.50 86 GLY A N 1
ATOM 686 C CA . GLY A 1 86 ? 4.352 -13.281 -15.965 1.00 78.50 86 GLY A CA 1
ATOM 687 C C . GLY A 1 86 ? 3.813 -13.937 -14.689 1.00 78.50 86 GLY A C 1
ATOM 688 O O . GLY A 1 86 ? 2.785 -14.601 -14.753 1.00 78.50 86 GLY A O 1
ATOM 689 N N . SER A 1 87 ? 4.445 -13.704 -13.538 1.00 82.00 87 SER A N 1
ATOM 690 C CA . SER A 1 87 ? 3.942 -14.097 -12.221 1.00 82.00 87 SER A CA 1
ATOM 691 C C . SER A 1 87 ? 3.364 -12.897 -11.474 1.00 82.00 87 SER A C 1
ATOM 693 O O . SER A 1 87 ? 3.822 -11.764 -11.641 1.00 82.00 87 SER A O 1
ATOM 695 N N . THR A 1 88 ? 2.383 -13.155 -10.613 1.00 84.88 88 THR A N 1
ATOM 696 C CA . THR A 1 88 ? 1.847 -12.170 -9.667 1.00 84.88 88 THR A CA 1
ATOM 697 C C . THR A 1 88 ? 2.299 -12.558 -8.268 1.00 84.88 88 THR A C 1
ATOM 699 O O . THR A 1 88 ? 2.0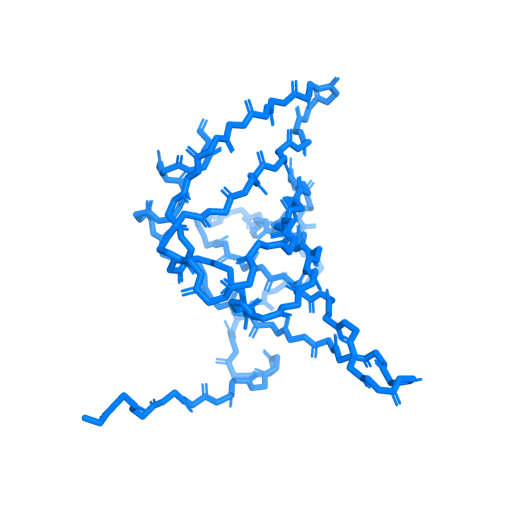03 -13.659 -7.813 1.00 84.88 88 THR A O 1
ATOM 702 N N . LEU A 1 89 ? 3.046 -11.671 -7.617 1.00 88.00 89 LEU A N 1
ATOM 703 C CA . LEU A 1 89 ? 3.465 -11.811 -6.228 1.00 88.00 89 LEU A CA 1
ATOM 704 C C . LEU A 1 89 ? 2.474 -11.056 -5.345 1.00 88.00 89 LEU A C 1
ATOM 706 O O . LEU A 1 89 ? 2.078 -9.939 -5.688 1.00 88.00 89 LEU A O 1
ATOM 710 N N . VAL A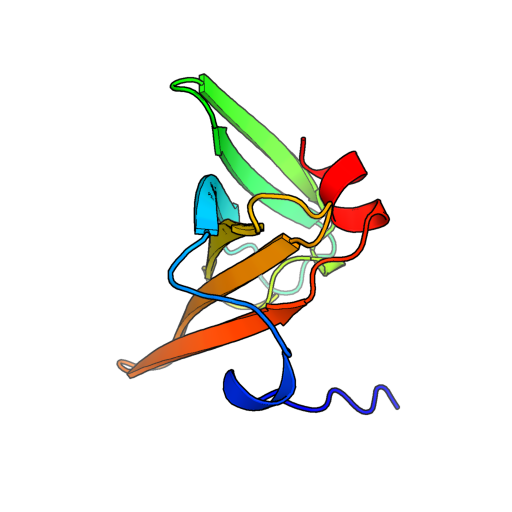 1 90 ? 2.090 -11.668 -4.229 1.00 88.50 90 VAL A N 1
ATOM 711 C CA . VAL A 1 90 ? 1.280 -11.039 -3.185 1.00 88.50 90 VAL A CA 1
ATOM 712 C C . VAL A 1 90 ? 2.128 -10.985 -1.927 1.00 88.50 90 VAL A C 1
ATOM 714 O O . VAL A 1 90 ? 2.598 -12.018 -1.459 1.00 88.50 90 VAL A O 1
ATOM 717 N N . GLU A 1 91 ? 2.334 -9.784 -1.405 1.00 87.69 91 GLU A N 1
ATOM 718 C CA . GLU A 1 91 ? 3.155 -9.522 -0.227 1.00 87.69 91 GLU A CA 1
ATOM 719 C C . GLU A 1 91 ? 2.309 -8.824 0.837 1.00 87.69 91 GLU A C 1
ATOM 721 O O . GLU A 1 91 ? 1.513 -7.939 0.515 1.00 87.69 91 GLU A O 1
ATOM 726 N N . VAL A 1 92 ? 2.494 -9.188 2.104 1.00 88.44 92 VAL A N 1
ATOM 727 C CA . VAL A 1 92 ? 1.802 -8.555 3.232 1.00 88.44 92 VAL A CA 1
ATOM 728 C C . VAL A 1 92 ? 2.834 -7.880 4.120 1.00 88.44 92 VAL A C 1
ATOM 730 O O . VAL A 1 92 ? 3.839 -8.484 4.485 1.00 88.44 92 VAL A O 1
ATOM 733 N N . HIS A 1 93 ? 2.588 -6.615 4.451 1.00 87.88 93 HIS A N 1
ATOM 734 C CA . HIS A 1 93 ? 3.513 -5.782 5.212 1.00 87.88 93 HIS A CA 1
ATOM 735 C C . HIS A 1 93 ? 2.786 -5.100 6.368 1.00 87.88 93 HIS A C 1
ATOM 737 O O . HIS A 1 93 ? 1.694 -4.560 6.184 1.00 87.88 93 HIS A O 1
ATOM 743 N N . THR A 1 94 ? 3.424 -5.043 7.535 1.00 89.31 94 THR A N 1
ATOM 744 C CA . THR A 1 94 ? 3.046 -4.092 8.588 1.00 89.31 94 THR A CA 1
ATOM 745 C C . THR A 1 94 ? 3.306 -2.669 8.096 1.00 89.31 94 THR A C 1
ATOM 747 O O . THR A 1 94 ? 4.321 -2.413 7.442 1.00 89.31 94 THR A O 1
ATOM 750 N N . VAL A 1 95 ? 2.408 -1.737 8.407 1.00 90.69 95 VAL A N 1
ATOM 751 C CA . VAL A 1 95 ? 2.538 -0.333 8.000 1.00 90.69 95 VAL A CA 1
ATOM 752 C C . VAL A 1 95 ? 2.911 0.519 9.205 1.00 90.69 95 VAL A C 1
ATOM 754 O O . VAL A 1 95 ? 2.294 0.418 10.262 1.00 90.69 95 VAL A O 1
ATOM 757 N N . SER A 1 96 ? 3.930 1.366 9.054 1.00 91.69 96 SER A N 1
ATOM 758 C CA . SER A 1 96 ? 4.311 2.319 10.097 1.00 91.69 96 SER A CA 1
ATOM 759 C C . SER A 1 96 ? 3.417 3.560 10.079 1.00 91.69 96 SER A C 1
ATOM 761 O O . SER A 1 96 ? 2.914 3.969 9.031 1.00 91.69 96 SER A O 1
ATOM 763 N N . ASN A 1 97 ? 3.292 4.228 11.227 1.00 91.19 97 ASN A N 1
ATOM 764 C CA . ASN A 1 97 ? 2.552 5.492 11.323 1.00 91.19 97 ASN A CA 1
ATOM 765 C C . ASN A 1 97 ? 3.116 6.583 10.397 1.00 91.19 97 ASN A C 1
ATOM 767 O O . ASN A 1 97 ? 2.352 7.384 9.870 1.00 91.19 97 ASN A O 1
ATOM 771 N N . ASP A 1 98 ? 4.429 6.592 10.148 1.00 93.00 98 ASP A N 1
ATOM 772 C CA . ASP A 1 98 ? 5.058 7.535 9.215 1.00 93.00 98 ASP A CA 1
ATOM 773 C C . ASP A 1 98 ?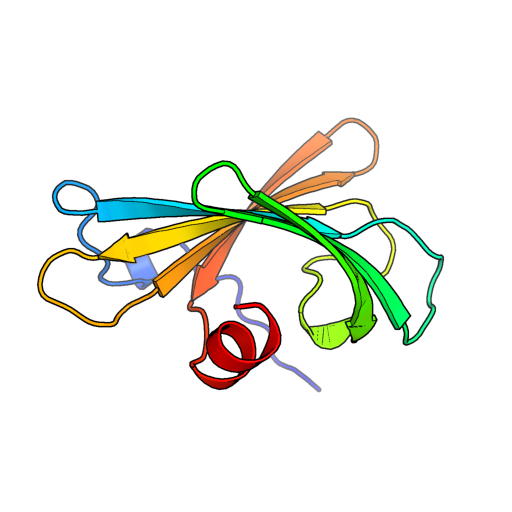 4.543 7.357 7.782 1.00 93.00 98 ASP A C 1
ATOM 775 O O . ASP A 1 98 ? 4.323 8.338 7.079 1.00 93.00 98 ASP A O 1
ATOM 779 N N . GLU A 1 99 ? 4.341 6.111 7.344 1.00 93.56 99 GLU A N 1
ATOM 780 C CA . GLU A 1 99 ? 3.773 5.823 6.026 1.00 93.56 99 GLU A CA 1
ATOM 781 C C . GLU A 1 99 ? 2.302 6.249 5.949 1.00 93.56 99 GLU A C 1
ATOM 783 O O . GLU A 1 99 ? 1.891 6.851 4.957 1.00 93.56 99 GLU A O 1
ATOM 788 N N . ILE A 1 100 ? 1.524 6.000 7.009 1.00 93.12 100 ILE A N 1
ATOM 789 C CA . ILE A 1 100 ? 0.120 6.428 7.090 1.00 93.12 100 ILE A CA 1
ATOM 790 C C . ILE A 1 100 ? 0.008 7.949 6.991 1.00 93.12 100 ILE A C 1
ATOM 792 O O . ILE A 1 100 ? -0.724 8.440 6.137 1.00 93.12 100 ILE A O 1
ATOM 796 N N . ASN A 1 101 ? 0.765 8.678 7.814 1.00 93.06 101 ASN A N 1
ATOM 797 C CA . ASN A 1 101 ? 0.762 10.143 7.842 1.00 93.06 101 ASN A CA 1
ATOM 798 C C . ASN A 1 101 ? 1.267 10.763 6.533 1.00 93.06 101 ASN A C 1
ATOM 800 O O . ASN A 1 101 ? 0.939 11.901 6.216 1.00 93.06 101 ASN A O 1
ATOM 804 N N . TYR A 1 102 ? 2.114 10.042 5.797 1.00 92.88 102 TYR A N 1
ATOM 805 C CA . TYR A 1 102 ? 2.622 10.498 4.511 1.00 92.88 102 TYR A CA 1
ATOM 806 C C . TYR A 1 102 ? 1.588 10.347 3.385 1.00 92.88 102 TYR A C 1
ATOM 808 O O . TYR A 1 102 ? 1.497 11.213 2.517 1.00 92.88 102 TYR A O 1
ATOM 816 N N . LEU A 1 103 ? 0.833 9.243 3.372 1.00 91.88 103 LEU A N 1
ATOM 817 C CA . LEU A 1 103 ? -0.072 8.898 2.270 1.00 91.88 103 LEU A CA 1
ATOM 818 C C . LEU A 1 103 ? -1.508 9.421 2.435 1.00 91.88 103 LEU A C 1
ATOM 820 O O . LEU A 1 103 ? -2.229 9.496 1.433 1.00 91.88 103 LEU A O 1
ATOM 824 N N . PHE A 1 104 ? -1.951 9.730 3.659 1.00 92.31 104 PHE A N 1
ATOM 825 C CA . PHE A 1 104 ? -3.359 9.993 3.989 1.00 92.31 104 PHE A CA 1
ATOM 826 C C . PHE A 1 104 ? -3.569 11.226 4.859 1.00 92.31 104 PHE A C 1
ATOM 828 O O . PHE A 1 104 ? -4.657 11.828 4.690 1.00 92.31 104 PHE A O 1
#

Sequence (104 aa):
MSKVKELKFDDIEFEIDSSQQFATVLFDRDGDQEETLITVIKGGKINQFNGDNKYNPSKRRRASCVYVKEEGTDSTIKICTVQHKGSTLVEVHTVSNDEINYLF

Foldseek 3Di:
DPPPDQDDPVNQPADPVQKDFFKKKKWAADAPDQWTWIWIQGPNDIDIDIDGCPPPPDNHWIKMWTWMQGHPDRWIKIWIWTDDPNDIDTGIGTDDPVNVVVRD